Protein AF-K1SED5-F1 (afdb_monomer)

Secondary structure (DSSP, 8-state):
---EEEEE---EEEEETTEEEEESS-HHHHHHHHHHHHH--EEEEEPPS--

Organism: NCBI:txid408170

Solvent-accessible surface area (backbone atoms only — not comparable to full-atom values): 3271 Å² total; per-residue (Å²): 131,93,50,76,47,75,46,64,61,61,48,42,79,40,81,57,95,94,41,79,42,78,35,94,64,18,71,52,50,56,50,52,48,55,51,25,76,76,66,76,30,48,80,43,79,57,76,70,95,70,131

Mean predicted aligned error: 3.32 Å

Radius of gyration: 12.71 Å; Cα contacts (8 Å, |Δi|>4): 70; chains: 1; bounding box: 34×18×31 Å

pLDDT: mean 93.95, std 4.6, range [80.0, 98.5]

Foldseek 3Di:
DAAEDEDEFDAQWDDDPNDTDGGPTGPGRVVSVVVCVVPVHYYDYDDDPPD

Structure (mmCIF, N/CA/C/O backbone):
data_AF-K1SED5-F1
#
_entry.id   AF-K1SED5-F1
#
loop_
_atom_site.group_PDB
_atom_site.id
_atom_site.type_symbol
_atom_site.label_atom_id
_atom_site.label_alt_id
_atom_site.label_comp_id
_atom_site.label_asym_id
_atom_site.labe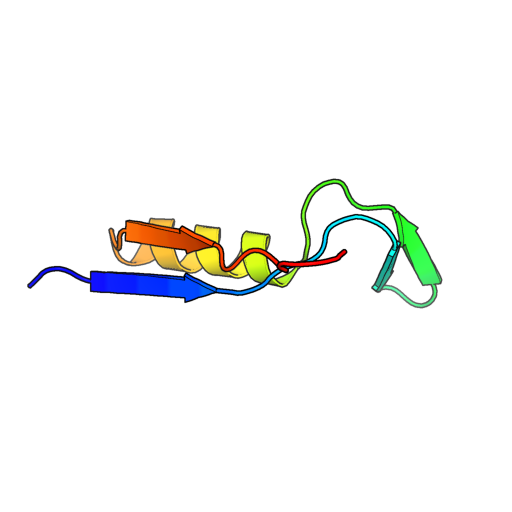l_entity_id
_atom_site.label_seq_id
_atom_site.pdbx_PDB_ins_code
_atom_site.Cartn_x
_atom_site.Cartn_y
_atom_site.Cartn_z
_atom_site.occupancy
_atom_site.B_iso_or_equiv
_atom_site.auth_seq_id
_atom_site.auth_comp_id
_atom_site.auth_asym_id
_atom_site.auth_atom_id
_atom_site.pdbx_PDB_model_num
ATOM 1 N N . MET A 1 1 ? -10.902 6.354 18.222 1.00 81.62 1 MET A N 1
ATOM 2 C CA . MET A 1 1 ? -10.430 7.255 17.148 1.00 81.62 1 MET A CA 1
ATOM 3 C C . MET A 1 1 ? -10.093 6.385 15.951 1.00 81.62 1 MET A C 1
ATOM 5 O O . MET A 1 1 ? -9.410 5.388 16.163 1.00 81.62 1 MET A O 1
ATOM 9 N N . ALA A 1 2 ? -10.594 6.703 14.757 1.00 88.81 2 ALA A N 1
ATOM 10 C CA . ALA A 1 2 ? -10.171 6.000 13.544 1.00 88.81 2 ALA A CA 1
ATOM 11 C C . ALA A 1 2 ? -8.677 6.270 13.287 1.00 88.81 2 ALA A C 1
ATOM 13 O O . ALA A 1 2 ? -8.204 7.379 13.544 1.00 88.81 2 ALA A O 1
ATOM 14 N N . LYS A 1 3 ? -7.935 5.255 12.835 1.00 96.31 3 LYS A N 1
ATOM 15 C CA . LYS A 1 3 ? -6.497 5.326 12.533 1.00 96.31 3 LYS A CA 1
ATOM 16 C C . LYS A 1 3 ? -6.289 4.835 11.104 1.00 96.31 3 LYS A C 1
ATOM 18 O O . LYS A 1 3 ? -6.903 3.845 10.722 1.00 96.31 3 LYS A O 1
ATOM 23 N N . LEU A 1 4 ? -5.413 5.500 10.356 1.00 98.06 4 LEU A N 1
ATOM 24 C CA . LEU A 1 4 ? -5.122 5.168 8.964 1.00 98.06 4 LEU A CA 1
ATOM 25 C C . LEU A 1 4 ? -3.616 5.031 8.749 1.00 98.06 4 LEU A C 1
ATOM 27 O O . LEU A 1 4 ? -2.843 5.898 9.159 1.00 98.06 4 LEU A O 1
ATOM 31 N N . ILE A 1 5 ? -3.222 3.977 8.046 1.00 98.50 5 ILE A N 1
ATOM 32 C CA . ILE A 1 5 ? -1.878 3.774 7.514 1.00 98.50 5 ILE A CA 1
ATOM 33 C C . ILE A 1 5 ? -1.951 4.023 6.008 1.00 98.50 5 ILE A C 1
ATOM 35 O O . ILE A 1 5 ? -2.305 3.132 5.238 1.00 98.50 5 ILE A O 1
ATOM 39 N N . ALA A 1 6 ? -1.628 5.244 5.584 1.00 98.25 6 ALA A N 1
ATOM 40 C CA . ALA A 1 6 ? -1.425 5.553 4.173 1.00 98.25 6 ALA A CA 1
ATOM 41 C C . ALA A 1 6 ? 0.024 5.221 3.798 1.00 98.25 6 ALA A C 1
ATOM 43 O O . ALA A 1 6 ? 0.956 5.735 4.418 1.00 98.25 6 ALA A O 1
ATOM 44 N N . PHE A 1 7 ? 0.231 4.355 2.810 1.00 97.94 7 PHE A N 1
ATOM 45 C CA . PHE A 1 7 ? 1.571 3.901 2.437 1.00 97.94 7 PHE A CA 1
ATOM 46 C C . PHE A 1 7 ? 1.726 3.748 0.929 1.00 97.94 7 PHE A C 1
ATOM 48 O O . PHE A 1 7 ? 0.774 3.467 0.211 1.00 97.94 7 PHE A O 1
ATOM 55 N N . TYR A 1 8 ? 2.959 3.885 0.457 1.00 96.00 8 TYR A N 1
ATOM 56 C CA . TYR A 1 8 ? 3.348 3.592 -0.916 1.00 96.00 8 TYR A CA 1
ATOM 57 C C . TYR A 1 8 ? 4.286 2.384 -0.935 1.00 96.00 8 TYR A C 1
ATOM 59 O O . TYR A 1 8 ? 5.220 2.308 -0.134 1.00 96.00 8 TYR A O 1
ATOM 67 N N . SER A 1 9 ? 4.061 1.429 -1.836 1.00 93.50 9 SER A N 1
ATOM 68 C CA . SER A 1 9 ? 4.944 0.270 -1.978 1.00 93.50 9 SER A CA 1
ATOM 69 C C . SER A 1 9 ? 4.947 -0.269 -3.401 1.00 93.50 9 SER A C 1
ATOM 71 O O . SER A 1 9 ? 3.888 -0.418 -4.006 1.00 93.50 9 SER A O 1
ATOM 73 N N . ARG A 1 10 ? 6.138 -0.617 -3.900 1.00 90.94 10 ARG A N 1
ATOM 74 C CA . ARG A 1 10 ? 6.323 -1.333 -5.165 1.00 90.94 10 ARG A CA 1
ATOM 75 C C . ARG A 1 10 ? 6.702 -2.783 -4.886 1.00 90.94 10 ARG A C 1
ATOM 77 O O . ARG A 1 10 ? 7.610 -3.052 -4.095 1.00 90.94 10 ARG A O 1
ATOM 84 N N . ALA A 1 11 ? 5.987 -3.695 -5.535 1.00 89.25 11 ALA A N 1
ATOM 85 C CA . ALA A 1 11 ? 6.427 -5.072 -5.691 1.00 89.25 11 ALA A CA 1
ATOM 86 C C . ALA A 1 11 ? 7.579 -5.129 -6.716 1.00 89.25 11 ALA A C 1
ATOM 88 O O . ALA A 1 11 ? 8.158 -4.102 -7.067 1.00 89.25 11 ALA A O 1
ATOM 89 N N . ASP A 1 12 ? 7.907 -6.328 -7.177 1.00 91.00 12 ASP A N 1
ATOM 90 C CA . ASP A 1 12 ? 8.938 -6.612 -8.168 1.00 91.00 12 ASP A CA 1
ATOM 91 C C . ASP A 1 12 ? 10.358 -6.504 -7.603 1.00 91.00 12 ASP A C 1
ATOM 93 O O . ASP A 1 12 ? 10.668 -7.105 -6.572 1.00 91.00 12 ASP A O 1
ATOM 97 N N . GLU A 1 13 ? 11.260 -5.813 -8.288 1.00 89.25 13 GLU A N 1
ATOM 98 C CA . GLU A 1 13 ? 12.684 -5.846 -7.986 1.00 89.25 13 GLU A CA 1
ATOM 99 C C . GLU A 1 13 ? 13.013 -5.025 -6.729 1.00 89.25 13 GLU A C 1
ATOM 101 O O . GLU A 1 13 ? 12.813 -3.814 -6.665 1.00 89.25 13 GLU A O 1
ATOM 106 N N . ASN A 1 14 ? 13.502 -5.700 -5.689 1.00 88.06 14 ASN A N 1
ATOM 107 C CA . ASN A 1 14 ? 13.921 -5.098 -4.427 1.00 88.06 14 ASN A CA 1
ATOM 108 C C . ASN A 1 14 ? 15.362 -5.508 -4.103 1.00 88.06 14 ASN A C 1
ATOM 110 O O . ASN A 1 14 ? 15.744 -6.666 -4.275 1.00 88.06 14 ASN A O 1
ATOM 114 N N . TYR A 1 15 ? 16.148 -4.576 -3.564 1.00 86.25 15 TYR A N 1
ATOM 115 C CA . TYR A 1 15 ? 17.506 -4.850 -3.096 1.00 86.25 15 TYR A CA 1
ATOM 116 C C . TYR A 1 15 ? 17.502 -5.224 -1.611 1.00 86.25 15 TYR A C 1
ATOM 118 O O . TYR A 1 15 ? 17.141 -4.408 -0.762 1.00 86.25 15 TYR A O 1
ATOM 126 N N . PHE A 1 16 ? 17.904 -6.453 -1.283 1.00 84.62 16 PHE A N 1
ATOM 127 C CA . PHE A 1 16 ? 18.113 -6.884 0.102 1.00 84.62 16 PHE A CA 1
ATOM 128 C C . PHE A 1 16 ? 19.015 -8.119 0.180 1.00 84.62 16 PHE A C 1
ATOM 130 O O . PHE A 1 16 ? 19.049 -8.958 -0.721 1.00 84.62 16 PHE A O 1
ATOM 137 N N . GLY A 1 17 ? 19.763 -8.239 1.281 1.00 88.19 17 GLY A N 1
ATOM 138 C CA . GLY A 1 17 ? 20.705 -9.347 1.474 1.00 88.19 17 GLY A CA 1
ATOM 139 C C . GLY A 1 17 ? 21.815 -9.389 0.418 1.00 88.19 17 GLY A C 1
ATOM 140 O O . GLY A 1 17 ? 22.200 -10.474 -0.002 1.00 88.19 17 GLY A O 1
ATOM 141 N N . GLY A 1 18 ? 22.271 -8.218 -0.048 1.00 95.06 18 GLY A N 1
ATOM 142 C CA . GLY A 1 18 ? 23.382 -8.084 -0.997 1.00 95.06 18 GLY A CA 1
ATOM 143 C C . GLY A 1 18 ? 23.043 -8.357 -2.465 1.00 95.06 18 GLY A C 1
ATOM 144 O O . GLY A 1 18 ? 23.953 -8.407 -3.284 1.00 95.06 18 GLY A O 1
ATOM 145 N N . GLN A 1 19 ? 21.768 -8.545 -2.818 1.00 94.94 19 GLN A N 1
ATOM 146 C CA . GLN A 1 1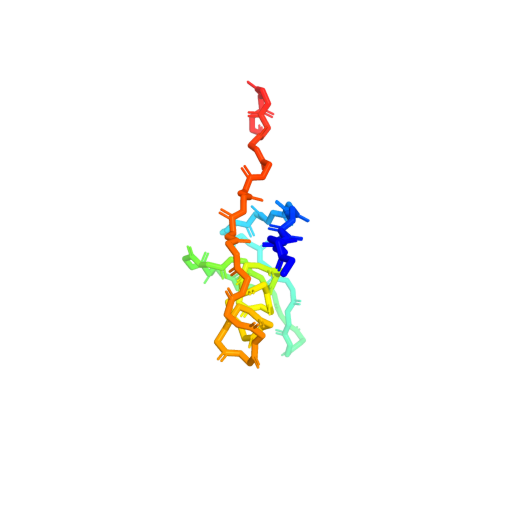9 ? 21.365 -8.816 -4.200 1.00 94.94 19 GLN A CA 1
ATOM 147 C C . GLN A 1 19 ? 19.968 -8.274 -4.521 1.00 94.94 19 GLN A C 1
ATOM 149 O O . GLN A 1 19 ? 19.123 -8.125 -3.633 1.00 94.94 19 GLN A O 1
ATOM 154 N N . TYR A 1 20 ? 19.720 -8.022 -5.806 1.00 91.75 20 TYR A N 1
ATOM 155 C CA . TYR A 1 20 ? 18.383 -7.742 -6.322 1.00 91.75 20 TYR A CA 1
ATOM 156 C C . TYR A 1 20 ? 17.561 -9.028 -6.364 1.00 91.75 20 TYR A C 1
ATOM 158 O O . TYR A 1 20 ? 18.043 -10.087 -6.775 1.00 91.75 20 TYR A O 1
ATOM 166 N N . ARG A 1 21 ? 16.323 -8.954 -5.882 1.00 91.69 21 ARG A N 1
ATOM 167 C CA . ARG A 1 21 ? 15.389 -10.07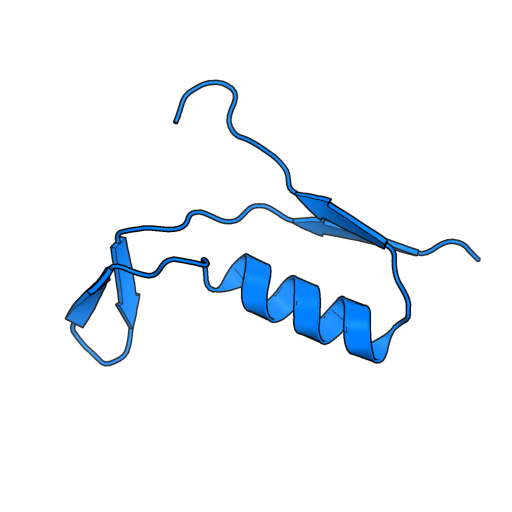8 -5.844 1.00 91.69 21 ARG A CA 1
ATOM 168 C C . ARG A 1 21 ? 14.006 -9.593 -6.228 1.00 91.69 21 ARG A C 1
ATOM 170 O O . ARG A 1 21 ? 13.559 -8.550 -5.759 1.00 91.69 21 ARG A O 1
ATOM 177 N N . TYR A 1 22 ? 13.308 -10.401 -7.010 1.00 93.44 22 TYR A N 1
ATOM 178 C CA . TYR A 1 22 ? 11.902 -10.178 -7.299 1.00 93.44 22 TYR A CA 1
ATOM 179 C C . TYR A 1 22 ? 11.036 -10.585 -6.096 1.00 93.44 22 TYR A C 1
ATOM 181 O O . TYR A 1 22 ? 11.168 -11.698 -5.576 1.00 93.44 22 TYR A O 1
ATOM 189 N N . VAL A 1 23 ? 10.142 -9.704 -5.647 1.00 92.00 23 VAL A N 1
ATOM 190 C CA . VAL A 1 23 ? 9.197 -9.957 -4.551 1.00 92.00 23 VAL A CA 1
ATOM 191 C C . VAL A 1 23 ? 7.767 -9.643 -4.973 1.00 92.00 23 VAL A C 1
ATOM 193 O O . VAL A 1 23 ? 7.494 -8.645 -5.624 1.00 92.00 23 VAL A O 1
ATOM 196 N N . LYS A 1 24 ? 6.814 -10.475 -4.539 1.00 93.94 24 LYS A N 1
ATOM 197 C CA . LYS A 1 24 ? 5.379 -10.242 -4.791 1.00 93.94 24 LYS A CA 1
ATOM 198 C C . LYS A 1 24 ? 4.793 -9.094 -3.961 1.00 93.94 24 LYS A C 1
ATOM 200 O O . LYS A 1 24 ? 3.741 -8.574 -4.299 1.00 93.94 24 LYS A O 1
ATOM 205 N N . VAL A 1 25 ? 5.451 -8.741 -2.855 1.00 94.19 25 VAL A N 1
ATOM 206 C CA . VAL A 1 25 ? 5.017 -7.703 -1.913 1.00 94.19 25 VAL A CA 1
ATOM 207 C C . VAL A 1 25 ? 6.233 -6.873 -1.530 1.00 94.19 25 VAL A C 1
ATOM 209 O O . VAL A 1 25 ? 7.235 -7.432 -1.067 1.00 94.19 25 VAL A O 1
ATOM 212 N N . GLY A 1 26 ? 6.135 -5.558 -1.717 1.00 92.69 26 GLY A N 1
ATOM 213 C CA . GLY A 1 26 ? 7.192 -4.617 -1.367 1.00 92.69 26 GLY A CA 1
ATOM 214 C C . GLY A 1 26 ? 7.419 -4.525 0.142 1.00 92.69 26 GLY A C 1
ATOM 215 O O . GLY A 1 26 ? 6.537 -4.813 0.955 1.00 92.69 26 GLY A O 1
ATOM 216 N N . ASN A 1 27 ? 8.620 -4.107 0.536 1.00 91.88 27 ASN A N 1
ATOM 217 C CA . ASN A 1 27 ? 8.992 -4.046 1.952 1.00 91.88 27 ASN A CA 1
ATOM 218 C C . ASN A 1 27 ? 8.099 -3.084 2.752 1.00 91.88 27 ASN A C 1
ATOM 220 O O . ASN A 1 27 ? 7.700 -3.410 3.868 1.00 91.88 27 ASN A O 1
ATOM 224 N N . THR A 1 28 ? 7.719 -1.945 2.167 1.00 94.81 28 THR A N 1
ATOM 225 C CA . THR A 1 28 ? 6.823 -0.984 2.827 1.00 94.81 28 THR A CA 1
ATOM 226 C C . THR A 1 28 ? 5.445 -1.577 3.109 1.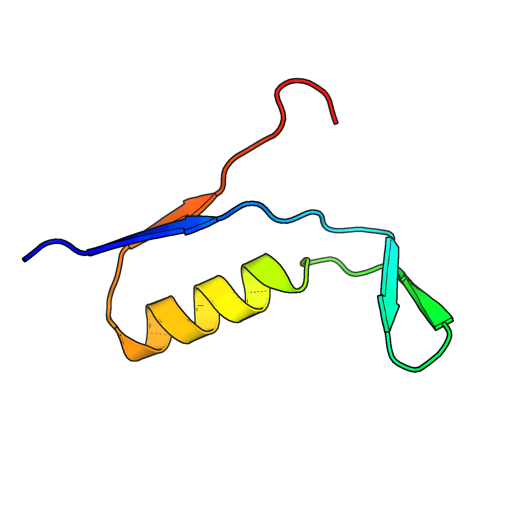00 94.81 28 THR A C 1
ATOM 228 O O . THR A 1 28 ? 4.916 -1.372 4.194 1.00 94.81 28 THR A O 1
ATOM 231 N N . GLU A 1 29 ? 4.875 -2.354 2.183 1.00 97.00 29 GLU A N 1
ATOM 232 C CA . GLU A 1 29 ? 3.578 -3.013 2.389 1.00 97.00 29 GLU A CA 1
ATOM 233 C C . GLU A 1 29 ? 3.647 -4.067 3.501 1.00 97.00 29 GLU A C 1
ATOM 235 O O . GLU A 1 29 ? 2.736 -4.156 4.325 1.00 97.00 29 GLU A O 1
ATOM 240 N N . LYS A 1 30 ? 4.763 -4.806 3.603 1.00 95.94 30 LYS A N 1
ATOM 241 C CA . LYS A 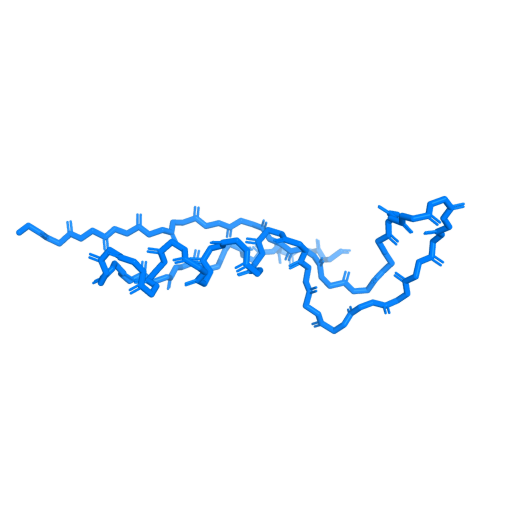1 30 ? 4.989 -5.726 4.730 1.00 95.94 30 LYS A CA 1
ATOM 242 C C . LYS A 1 30 ? 4.976 -4.992 6.070 1.00 95.94 30 LYS A C 1
ATOM 244 O O . LYS A 1 30 ? 4.327 -5.455 7.002 1.00 95.94 30 LYS A O 1
ATOM 249 N N . VAL A 1 31 ? 5.669 -3.857 6.164 1.00 97.19 31 VAL A N 1
ATOM 250 C CA . VAL A 1 31 ? 5.715 -3.055 7.397 1.00 97.19 31 VAL A CA 1
ATOM 251 C C . VAL A 1 31 ? 4.353 -2.427 7.696 1.00 97.19 31 VAL A C 1
ATOM 253 O O . VAL A 1 31 ? 3.912 -2.465 8.841 1.00 97.19 31 VAL A O 1
ATOM 256 N N . ALA A 1 32 ? 3.648 -1.916 6.683 1.00 98.44 32 ALA A N 1
ATOM 257 C CA . ALA A 1 32 ? 2.301 -1.375 6.846 1.00 98.44 32 ALA A CA 1
ATOM 258 C C . ALA A 1 32 ? 1.341 -2.423 7.429 1.00 98.44 32 ALA A C 1
ATOM 260 O O . ALA A 1 32 ? 0.599 -2.117 8.361 1.00 98.44 32 ALA A O 1
ATOM 261 N N . LYS A 1 33 ? 1.430 -3.677 6.966 1.00 98.38 33 LYS A N 1
ATOM 262 C CA . LYS A 1 33 ? 0.668 -4.792 7.537 1.00 98.38 33 LYS A CA 1
ATOM 263 C C . LYS A 1 33 ? 1.033 -5.068 8.997 1.00 98.38 33 LYS A C 1
ATOM 265 O O . LYS A 1 33 ? 0.139 -5.181 9.822 1.00 98.38 33 LYS A O 1
ATOM 270 N N . MET A 1 34 ? 2.323 -5.102 9.3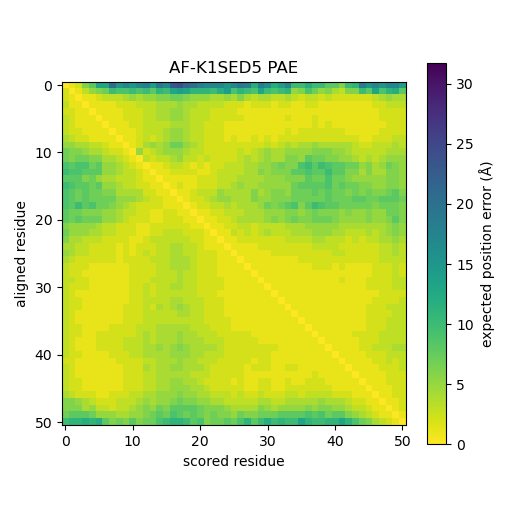41 1.00 98.50 34 MET A N 1
ATOM 271 C CA . MET A 1 34 ? 2.751 -5.288 10.738 1.00 98.50 34 MET A CA 1
ATOM 272 C C . MET A 1 34 ? 2.198 -4.186 11.654 1.00 98.50 34 MET A C 1
ATOM 274 O O . MET A 1 34 ? 1.732 -4.470 12.753 1.00 98.50 34 MET A O 1
ATOM 278 N N . ILE A 1 35 ? 2.210 -2.927 11.205 1.00 98.38 35 ILE A N 1
ATOM 279 C CA . ILE A 1 35 ? 1.649 -1.808 11.974 1.00 98.38 35 ILE A CA 1
ATOM 280 C C . ILE A 1 35 ? 0.124 -1.944 12.083 1.00 98.38 35 ILE A C 1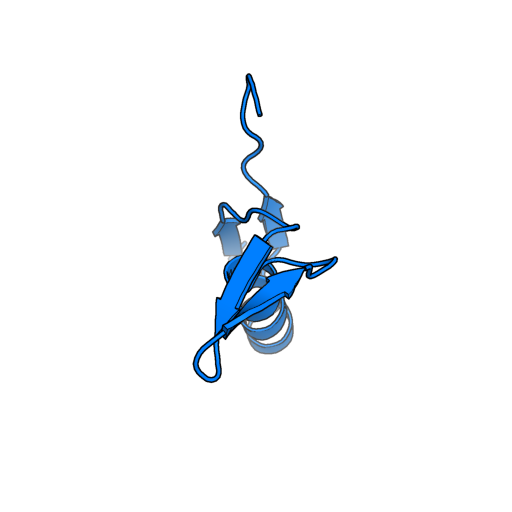
ATOM 282 O O . ILE A 1 35 ? -0.426 -1.704 13.157 1.00 98.38 35 ILE A O 1
ATOM 286 N N . SER A 1 36 ? -0.563 -2.354 11.013 1.00 98.31 36 SER A N 1
ATOM 287 C CA . SER A 1 36 ? -2.006 -2.631 11.027 1.00 98.31 36 SER A CA 1
ATOM 288 C C . SER A 1 36 ? -2.353 -3.699 12.064 1.00 98.31 36 SER A C 1
ATOM 290 O O . SER A 1 36 ? -3.198 -3.455 12.925 1.00 98.31 36 SER A O 1
ATOM 292 N N . ASP A 1 37 ? -1.641 -4.828 12.048 1.00 98.44 37 ASP A N 1
ATOM 293 C CA . ASP A 1 37 ? -1.834 -5.949 12.977 1.00 98.44 37 ASP A CA 1
ATOM 294 C C . ASP A 1 37 ? -1.628 -5.519 14.444 1.00 98.44 37 ASP A C 1
ATOM 296 O O . ASP A 1 37 ? -2.340 -5.974 15.337 1.00 98.44 37 ASP A O 1
ATOM 300 N N . LEU A 1 38 ? -0.690 -4.598 14.702 1.00 98.25 38 LEU A N 1
ATOM 301 C CA . LEU A 1 38 ? -0.402 -4.079 16.046 1.00 98.25 38 LEU A CA 1
ATOM 302 C C . LEU A 1 38 ? -1.383 -3.003 16.526 1.00 98.25 38 LEU A C 1
ATOM 304 O O . LEU A 1 38 ? -1.561 -2.820 17.730 1.00 98.25 38 LEU A O 1
ATOM 308 N N . THR A 1 39 ? -1.969 -2.228 15.613 1.00 97.50 39 THR A N 1
ATOM 309 C CA . THR A 1 39 ? -2.697 -0.996 15.968 1.00 97.50 39 THR A CA 1
ATOM 310 C C . THR A 1 39 ? -4.200 -1.061 15.726 1.00 97.50 39 THR A C 1
ATOM 312 O O . THR A 1 39 ? -4.919 -0.200 16.258 1.00 97.50 39 THR A O 1
ATOM 315 N N . GLY A 1 40 ? -4.654 -2.038 14.932 1.00 97.31 40 GLY A N 1
ATOM 316 C CA . GLY A 1 40 ? -6.018 -2.134 14.413 1.00 97.31 40 GLY A CA 1
ATOM 317 C C . GLY A 1 40 ? -6.380 -1.000 13.449 1.00 97.31 40 GLY A C 1
ATOM 318 O O . GLY A 1 40 ? -7.549 -0.642 13.358 1.00 97.31 40 GLY A O 1
ATOM 319 N N . ALA A 1 41 ? -5.388 -0.359 12.823 1.00 98.31 41 ALA A N 1
ATOM 320 C CA . ALA A 1 41 ? -5.608 0.740 11.887 1.00 98.31 41 ALA A CA 1
ATOM 321 C C . ALA A 1 41 ? -5.962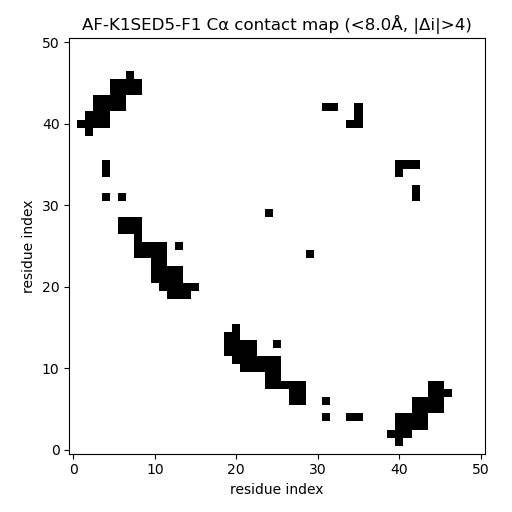 0.228 10.487 1.00 98.31 41 ALA A C 1
ATOM 323 O O . ALA A 1 41 ? -5.426 -0.784 10.044 1.00 98.31 41 ALA A O 1
ATOM 324 N N . ASP A 1 42 ? -6.793 0.977 9.766 1.00 98.44 42 ASP A N 1
ATOM 325 C CA . ASP A 1 42 ? -7.083 0.680 8.366 1.00 98.44 42 ASP A CA 1
ATOM 326 C C . ASP A 1 42 ? -5.861 0.972 7.487 1.00 98.44 42 ASP A C 1
ATOM 328 O O . ASP A 1 42 ? -5.055 1.866 7.768 1.00 98.44 42 ASP A O 1
ATOM 332 N N . MET A 1 43 ? -5.735 0.232 6.389 1.00 98.31 43 MET A N 1
ATOM 333 C CA . MET A 1 43 ? -4.643 0.372 5.429 1.00 98.31 43 MET A CA 1
ATOM 334 C C . MET A 1 43 ? -5.135 1.007 4.128 1.00 98.31 43 MET A C 1
ATOM 336 O O . MET A 1 43 ? -6.123 0.562 3.547 1.00 98.31 43 MET A O 1
ATOM 340 N N . PHE A 1 44 ? -4.396 1.996 3.626 1.00 98.12 44 PHE A N 1
ATOM 341 C CA . PHE A 1 44 ? -4.624 2.598 2.314 1.00 98.12 44 PHE A CA 1
ATOM 342 C C . PHE A 1 44 ? -3.326 2.634 1.507 1.00 98.12 44 PHE A C 1
ATOM 344 O O . PHE A 1 44 ? -2.371 3.331 1.860 1.00 98.12 44 PHE A O 1
ATOM 351 N N . LYS A 1 45 ? -3.298 1.878 0.408 1.00 97.50 45 LYS A N 1
ATOM 352 C CA . LYS A 1 45 ? -2.166 1.850 -0.514 1.00 97.50 45 LYS A CA 1
ATOM 353 C C . LYS A 1 45 ? -2.304 2.966 -1.546 1.00 97.50 45 LYS A C 1
ATOM 355 O O . LYS A 1 45 ? -3.304 3.059 -2.249 1.00 97.50 45 LYS A O 1
ATOM 360 N N . ILE A 1 46 ? -1.282 3.807 -1.629 1.00 97.44 46 ILE A N 1
ATOM 361 C CA . ILE A 1 46 ? -1.143 4.839 -2.650 1.00 97.44 46 ILE A CA 1
ATOM 362 C C . ILE A 1 46 ? -0.668 4.150 -3.928 1.00 97.44 46 ILE A C 1
ATOM 364 O O . ILE A 1 46 ? 0.394 3.531 -3.940 1.00 97.44 46 ILE A O 1
ATOM 368 N N . GLU A 1 47 ? -1.446 4.274 -4.998 1.00 94.62 47 GLU A N 1
ATOM 369 C CA . GLU A 1 47 ? -1.123 3.705 -6.306 1.00 94.62 47 GLU A CA 1
ATOM 370 C C . GLU A 1 47 ? -0.552 4.777 -7.239 1.00 94.62 47 GLU A C 1
ATOM 372 O O . GLU A 1 47 ? -1.008 5.926 -7.253 1.00 94.62 47 GLU A O 1
ATOM 377 N N . GLN A 1 48 ? 0.459 4.412 -8.033 1.00 91.31 48 GLN A N 1
ATOM 378 C CA . GLN A 1 48 ? 0.980 5.315 -9.059 1.00 91.31 48 GLN A CA 1
ATOM 379 C C . GLN A 1 48 ? -0.061 5.483 -10.164 1.00 91.31 48 GLN A C 1
ATOM 381 O O . GLN A 1 48 ? -0.661 4.513 -10.620 1.00 91.31 48 GLN A O 1
ATOM 386 N N . LYS A 1 49 ? -0.215 6.710 -10.670 1.00 92.44 49 LYS A N 1
ATOM 387 C CA . LYS A 1 49 ? -1.029 6.948 -11.869 1.00 92.44 49 LYS A CA 1
ATOM 388 C C . LYS A 1 49 ? -0.422 6.282 -13.114 1.00 92.44 49 LYS A C 1
ATOM 390 O O . LYS A 1 49 ? -1.163 5.865 -13.997 1.00 92.44 49 LYS A O 1
ATOM 395 N N . VAL A 1 50 ? 0.911 6.205 -13.178 1.00 88.31 50 VAL A N 1
ATOM 396 C CA . VAL A 1 50 ? 1.687 5.535 -14.233 1.00 88.31 50 VAL A CA 1
ATOM 397 C C . VAL A 1 50 ? 2.810 4.725 -13.558 1.00 88.31 50 VAL A C 1
ATOM 399 O O . VAL A 1 50 ? 3.559 5.335 -12.793 1.00 88.31 50 VAL A O 1
ATOM 402 N N . PRO A 1 51 ? 2.900 3.394 -13.763 1.00 80.00 51 PRO A N 1
ATOM 403 C CA . PRO A 1 51 ? 3.855 2.519 -13.071 1.00 80.00 51 PRO A CA 1
ATOM 404 C C . PRO A 1 51 ? 5.327 2.732 -13.429 1.00 80.00 51 PRO A C 1
ATOM 406 O O . PRO A 1 51 ? 5.637 2.860 -14.631 1.00 80.00 51 PRO A O 1
#

Sequence (51 aa):
MAKLIAFYSRADENYFGGQYRYVKVGNTEKVAKMISDLTGADMFKIEQKVP

InterPro domains:
  IPR029039 Flavoprotein-like supe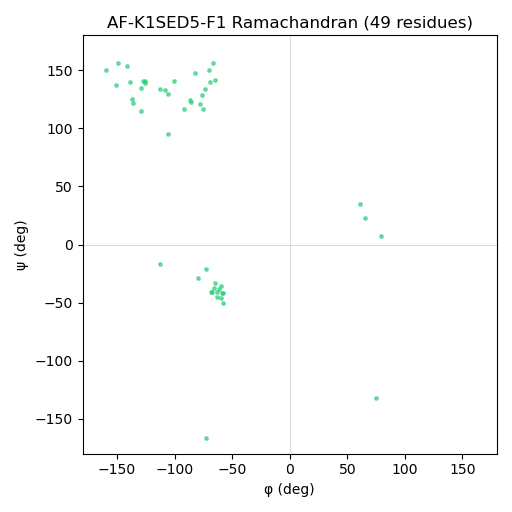rfamily [G3DSA:3.40.50.360] (1-51)

Nearest PDB structures (foldseek):
  2w0r-assembly1_A-2  TM=4.139E-01  e=1.913E+00  Yersinia enterocolitica
  3bzt-assembly1_A  TM=4.283E-01  e=4.025E+00  Escherichia coli
  3c1n-assembly2_A  TM=3.285E-01  e=7.396E+00  Methanocaldococcus jannaschii